Protein AF-A0A7Y2NRM5-F1 (afdb_monomer_lite)

Sequence (73 aa):
MKVEIGTKFKIGYKAKKHNDEFIWREGMWTEGCGLWTAKNGKTILTYWDIVQNGFRNATEDFVFMTTSKKEIN

Foldseek 3Di:
DDDDFQFKKKKWAQDVVVVRDIDIFIFTAHPPWDWDADPVRKIWTWTQGPVVRDIDIHIHDMDIGTPDPPPPD

Radius of gyration: 12.93 Å; chains: 1; bounding box: 42×30×29 Å

Structure (mmCIF, N/CA/C/O backbone):
data_AF-A0A7Y2NRM5-F1
#
_entry.id   AF-A0A7Y2NRM5-F1
#
loop_
_atom_site.group_PDB
_atom_site.id
_atom_site.type_symbol
_atom_site.label_atom_id
_atom_site.label_alt_id
_atom_site.label_comp_id
_atom_site.label_asym_id
_atom_site.label_entity_id
_atom_site.label_seq_id
_atom_site.pdbx_PDB_ins_code
_atom_site.Cartn_x
_atom_site.Cartn_y
_atom_site.Cartn_z
_atom_site.occupancy
_atom_site.B_iso_or_equiv
_atom_site.auth_seq_id
_atom_site.auth_comp_id
_atom_site.auth_asym_id
_atom_site.auth_atom_id
_atom_site.pdbx_PDB_model_num
ATOM 1 N N . MET A 1 1 ? 1.901 10.633 6.477 1.00 69.50 1 MET A N 1
ATOM 2 C CA . MET A 1 1 ? 0.508 10.717 5.983 1.00 69.50 1 MET A CA 1
ATOM 3 C C . MET A 1 1 ? -0.410 10.418 7.156 1.00 69.50 1 MET A C 1
ATOM 5 O O . MET A 1 1 ? -0.117 9.470 7.873 1.00 69.50 1 MET A O 1
ATOM 9 N N . LYS A 1 2 ? -1.449 11.223 7.397 1.00 76.62 2 LYS A N 1
ATOM 10 C CA . LYS A 1 2 ? -2.449 10.950 8.437 1.00 76.62 2 LYS A CA 1
ATOM 11 C C . LYS A 1 2 ? -3.775 10.683 7.732 1.00 76.62 2 LYS A C 1
ATOM 13 O O . LYS A 1 2 ? -4.301 11.586 7.092 1.00 76.62 2 LYS A O 1
ATOM 18 N N . VAL A 1 3 ? -4.239 9.440 7.787 1.00 86.69 3 VAL A N 1
ATOM 19 C CA . VAL A 1 3 ? -5.502 8.984 7.192 1.00 86.69 3 VAL A CA 1
ATOM 20 C C . VAL A 1 3 ? -6.322 8.363 8.311 1.00 86.69 3 VAL A C 1
ATOM 22 O O . VAL A 1 3 ? -5.780 7.632 9.140 1.00 86.69 3 VAL A O 1
ATOM 25 N N . GLU A 1 4 ? -7.606 8.686 8.367 1.00 91.81 4 GLU A N 1
ATOM 26 C CA . GLU A 1 4 ? -8.503 8.153 9.388 1.00 91.81 4 GLU A CA 1
ATOM 27 C C . GLU A 1 4 ? -8.865 6.699 9.074 1.00 91.81 4 GLU A C 1
ATOM 29 O O . GLU A 1 4 ? -9.068 6.331 7.912 1.00 91.81 4 GLU A O 1
ATOM 34 N N . ILE A 1 5 ? -8.954 5.860 10.107 1.00 93.81 5 ILE A N 1
ATOM 35 C CA . ILE A 1 5 ? -9.431 4.480 9.961 1.00 93.81 5 ILE A CA 1
ATOM 36 C C . ILE A 1 5 ? -10.849 4.502 9.375 1.00 93.81 5 ILE A C 1
ATOM 38 O O . ILE A 1 5 ? -11.675 5.329 9.745 1.00 93.81 5 ILE A O 1
ATOM 42 N N . GLY A 1 6 ? -11.119 3.603 8.430 1.00 92.56 6 GLY A N 1
ATOM 43 C CA . GLY A 1 6 ? -12.374 3.543 7.681 1.00 92.56 6 GLY A CA 1
ATOM 44 C C . GLY A 1 6 ? -12.395 4.411 6.419 1.00 92.56 6 GLY A C 1
ATOM 45 O O . GLY A 1 6 ? -13.306 4.269 5.603 1.00 92.56 6 GLY A O 1
ATOM 46 N N . THR A 1 7 ? -11.384 5.260 6.193 1.00 93.50 7 THR A N 1
ATOM 47 C CA . THR A 1 7 ? -11.304 6.070 4.968 1.00 93.50 7 THR A CA 1
ATOM 48 C C . THR A 1 7 ? -11.152 5.175 3.744 1.00 93.50 7 THR A C 1
ATOM 50 O O . THR A 1 7 ? -10.181 4.423 3.634 1.00 93.50 7 THR A O 1
ATOM 53 N N . LYS A 1 8 ? -12.079 5.297 2.789 1.00 94.81 8 LYS A N 1
ATOM 54 C CA . LYS A 1 8 ? -11.975 4.659 1.471 1.00 94.81 8 LYS A CA 1
ATOM 55 C C . LYS A 1 8 ? -11.186 5.531 0.501 1.00 94.81 8 LYS A C 1
ATOM 57 O O . LYS A 1 8 ? -11.378 6.749 0.428 1.00 94.81 8 LYS A O 1
ATOM 62 N N . PHE A 1 9 ? -10.342 4.900 -0.298 1.00 93.75 9 PHE A N 1
ATOM 63 C CA . PHE A 1 9 ? -9.505 5.570 -1.285 1.00 93.75 9 PHE A CA 1
ATOM 64 C C . PHE A 1 9 ? -9.333 4.721 -2.540 1.00 93.75 9 PHE A C 1
ATOM 66 O O . PHE A 1 9 ? -9.561 3.509 -2.544 1.00 93.75 9 PHE A O 1
ATOM 73 N N . LYS A 1 10 ? -8.873 5.372 -3.605 1.00 94.50 10 LYS A N 1
ATOM 74 C CA . LYS A 1 10 ? -8.308 4.705 -4.774 1.00 94.50 10 LYS A CA 1
ATOM 75 C C . LYS A 1 10 ? -6.796 4.805 -4.718 1.00 94.50 10 LYS A C 1
ATOM 77 O O . LYS A 1 10 ? -6.243 5.866 -4.431 1.00 94.50 10 LYS A O 1
ATOM 82 N N . ILE A 1 11 ? -6.136 3.695 -5.000 1.00 94.00 11 ILE A N 1
ATOM 83 C CA . ILE A 1 11 ? -4.689 3.633 -5.126 1.00 94.00 11 ILE A CA 1
ATOM 84 C C . ILE A 1 11 ? -4.348 3.067 -6.491 1.00 94.00 11 ILE A C 1
ATOM 86 O O . ILE A 1 11 ? -4.963 2.100 -6.938 1.00 94.00 11 ILE A O 1
ATOM 90 N N . GLY A 1 12 ? -3.378 3.671 -7.158 1.00 93.50 12 GLY A N 1
ATOM 91 C CA . GLY A 1 12 ? -2.799 3.085 -8.349 1.00 93.50 12 GLY A CA 1
ATOM 92 C C . GLY A 1 12 ? -1.288 3.042 -8.263 1.00 93.50 12 GLY A C 1
ATOM 93 O O . GLY A 1 12 ? -0.682 3.888 -7.613 1.00 93.50 12 GLY A O 1
ATOM 94 N N . TYR A 1 13 ? -0.687 2.020 -8.853 1.00 90.31 13 TYR A N 1
ATOM 95 C CA . TYR A 1 13 ? 0.755 1.800 -8.804 1.00 90.31 13 TYR A CA 1
ATOM 96 C C . TYR A 1 13 ? 1.206 0.955 -9.990 1.00 90.31 13 TYR A C 1
ATOM 98 O O . TYR A 1 13 ? 0.429 0.173 -10.546 1.00 90.31 13 TYR A O 1
ATOM 106 N N . LYS A 1 14 ? 2.480 1.093 -10.367 1.00 86.31 14 LYS A N 1
ATOM 107 C CA . LYS A 1 14 ? 3.094 0.224 -11.375 1.00 86.31 14 LYS A CA 1
ATOM 108 C C . LYS A 1 14 ? 3.399 -1.135 -10.770 1.00 86.31 14 LYS A C 1
ATOM 110 O O . LYS A 1 14 ? 4.009 -1.236 -9.705 1.00 86.31 14 LYS A O 1
ATOM 115 N N . ALA A 1 15 ? 3.001 -2.195 -11.459 1.00 77.00 15 ALA A N 1
ATOM 116 C CA . ALA A 1 15 ? 3.287 -3.549 -11.025 1.00 77.00 15 ALA A CA 1
ATOM 117 C C . ALA A 1 15 ? 4.200 -4.245 -12.033 1.00 77.00 15 ALA A C 1
ATOM 119 O O . ALA A 1 15 ? 3.796 -4.531 -13.155 1.00 77.00 15 ALA A O 1
ATOM 120 N N . LYS A 1 16 ? 5.404 -4.630 -11.593 1.00 76.56 16 LYS A N 1
ATOM 121 C CA . LYS A 1 16 ? 6.355 -5.386 -12.431 1.00 76.56 16 LYS A CA 1
ATOM 122 C C . LYS A 1 16 ? 5.769 -6.687 -12.984 1.00 76.56 16 LYS A C 1
ATOM 124 O O . LYS A 1 16 ? 6.101 -7.107 -14.081 1.00 76.56 16 LYS A O 1
ATOM 129 N N . LYS A 1 17 ? 4.864 -7.318 -12.224 1.00 73.31 17 LYS A N 1
ATOM 130 C CA . LYS A 1 17 ? 4.135 -8.529 -12.644 1.00 73.31 17 LYS A CA 1
ATOM 131 C C . LYS A 1 17 ? 3.127 -8.283 -13.777 1.00 73.31 17 LYS A C 1
ATOM 133 O O . LYS A 1 17 ? 2.627 -9.245 -14.343 1.00 73.31 17 LYS A O 1
ATOM 138 N N . HIS A 1 18 ? 2.824 -7.025 -14.075 1.00 74.94 18 HIS A N 1
ATOM 139 C CA . HIS A 1 18 ? 1.904 -6.585 -15.118 1.00 74.94 18 HIS A CA 1
ATOM 140 C C . HIS A 1 18 ? 2.635 -5.704 -16.145 1.00 74.94 18 HIS A C 1
ATOM 142 O O . HIS A 1 18 ? 2.080 -4.718 -16.602 1.00 74.94 18 HIS A O 1
ATOM 148 N N . ASN A 1 19 ? 3.897 -6.017 -16.475 1.00 77.62 19 ASN A N 1
ATOM 149 C CA . ASN A 1 19 ? 4.697 -5.284 -17.472 1.00 77.62 19 ASN A CA 1
ATOM 150 C C . ASN A 1 19 ? 4.780 -3.764 -17.227 1.00 77.62 19 ASN A C 1
ATOM 152 O O . ASN A 1 19 ? 4.725 -2.975 -18.164 1.00 77.62 19 ASN A O 1
ATOM 156 N N . ASP A 1 20 ? 4.886 -3.355 -15.959 1.00 75.25 20 ASP A N 1
ATOM 157 C CA . ASP A 1 20 ? 4.924 -1.949 -15.529 1.00 75.25 20 ASP A CA 1
ATOM 158 C C . ASP A 1 20 ? 3.666 -1.129 -15.877 1.00 75.25 20 ASP A C 1
ATOM 160 O O . ASP A 1 20 ? 3.663 0.101 -15.753 1.00 75.25 20 ASP A O 1
ATOM 164 N N . GLU A 1 21 ? 2.564 -1.799 -16.226 1.00 81.69 21 GLU A N 1
ATOM 165 C CA . GLU A 1 21 ? 1.262 -1.162 -16.367 1.00 81.69 21 GLU A CA 1
ATOM 166 C C . GLU A 1 21 ? 0.776 -0.614 -15.023 1.00 81.69 21 GLU A C 1
ATOM 168 O O . GLU A 1 21 ? 0.999 -1.182 -13.943 1.00 81.69 21 GLU A O 1
ATOM 173 N N . PHE A 1 22 ? 0.089 0.523 -15.104 1.00 85.06 22 PHE A N 1
ATOM 174 C CA . PHE A 1 22 ? -0.497 1.167 -13.945 1.00 85.06 22 PHE A CA 1
ATOM 175 C C . PHE A 1 22 ? -1.811 0.474 -13.595 1.00 85.06 22 PHE A C 1
ATOM 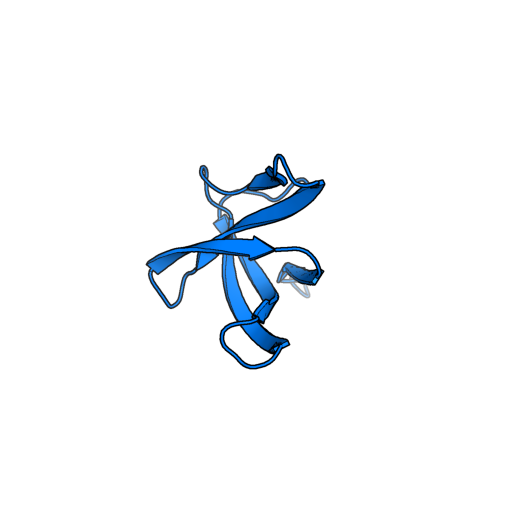177 O O . PHE A 1 22 ? -2.795 0.573 -14.329 1.00 85.06 22 PHE A O 1
ATOM 184 N N . ILE A 1 23 ? -1.836 -0.226 -12.464 1.00 89.12 23 ILE A N 1
ATOM 185 C CA . ILE A 1 23 ? -3.050 -0.880 -11.981 1.00 89.12 23 ILE A CA 1
ATOM 186 C C . ILE A 1 23 ? -3.732 -0.007 -10.942 1.00 89.12 23 ILE A C 1
ATOM 188 O O . ILE A 1 23 ? -3.073 0.568 -10.083 1.00 89.12 23 ILE A O 1
ATOM 192 N N . TRP A 1 24 ? -5.059 0.052 -11.006 1.00 91.94 24 TRP A N 1
ATOM 193 C CA . TRP A 1 24 ? -5.891 0.754 -10.035 1.00 91.94 24 TRP A CA 1
ATOM 194 C C . TRP A 1 24 ? -6.607 -0.236 -9.119 1.00 91.94 24 TRP A C 1
ATOM 196 O O . TRP A 1 24 ? -7.048 -1.313 -9.543 1.00 91.94 24 TRP A O 1
ATOM 206 N N . ARG A 1 25 ? -6.713 0.130 -7.845 1.00 93.12 25 ARG A N 1
ATOM 207 C CA . ARG A 1 25 ? -7.370 -0.636 -6.789 1.00 93.12 25 ARG A CA 1
ATOM 208 C C . ARG A 1 25 ? -8.172 0.288 -5.888 1.00 93.12 25 ARG A C 1
ATOM 210 O O . ARG A 1 25 ? -7.860 1.470 -5.738 1.00 93.12 25 ARG A O 1
ATOM 217 N N . GLU A 1 26 ? -9.192 -0.288 -5.275 1.00 95.12 26 GLU A N 1
ATOM 218 C CA . GLU A 1 26 ? -9.942 0.354 -4.206 1.00 95.12 26 GLU A CA 1
ATOM 219 C C . GLU A 1 26 ? -9.427 -0.183 -2.874 1.00 95.12 26 GLU A C 1
ATOM 221 O O . GLU A 1 26 ? -9.224 -1.389 -2.707 1.00 95.12 26 GLU A O 1
ATOM 226 N N . GLY A 1 27 ? -9.168 0.723 -1.941 1.00 95.31 27 GLY A N 1
ATOM 227 C CA . GLY A 1 27 ? -8.632 0.383 -0.637 1.00 95.31 27 GLY A CA 1
ATOM 228 C C . GLY A 1 27 ? -9.361 1.095 0.488 1.00 95.31 27 GLY A C 1
ATOM 229 O O . GLY A 1 27 ? -10.086 2.072 0.283 1.00 95.31 27 GLY A O 1
ATOM 230 N N . MET A 1 28 ? -9.165 0.575 1.693 1.00 95.38 28 MET A N 1
ATOM 231 C CA . MET A 1 28 ? -9.650 1.173 2.926 1.00 95.38 28 MET A CA 1
ATOM 232 C C . MET A 1 28 ? -8.509 1.266 3.931 1.00 95.38 28 MET A C 1
ATOM 234 O O . MET A 1 28 ? -7.686 0.358 4.040 1.00 95.38 28 MET A O 1
ATOM 238 N N . TRP A 1 29 ? -8.446 2.378 4.658 1.00 95.69 29 TRP A N 1
ATOM 239 C CA . TRP A 1 29 ? -7.444 2.562 5.695 1.00 95.69 29 TRP A CA 1
ATOM 240 C C . TRP A 1 29 ? -7.894 1.833 6.960 1.00 95.69 29 TRP A C 1
ATOM 242 O O . TRP A 1 29 ? -9.000 2.056 7.448 1.00 95.69 29 TRP A O 1
ATOM 252 N N . THR A 1 30 ? -7.058 0.945 7.480 1.00 95.94 30 THR A N 1
ATOM 253 C CA . THR A 1 30 ? -7.334 0.103 8.656 1.00 95.94 30 THR A CA 1
ATOM 254 C C . THR A 1 30 ? -6.152 0.146 9.623 1.00 95.94 30 THR A C 1
ATOM 256 O O . THR A 1 30 ? -5.096 0.676 9.283 1.00 95.94 30 THR A O 1
ATOM 259 N N . GLU A 1 31 ? -6.300 -0.427 10.820 1.00 93.94 31 GLU A N 1
ATOM 260 C CA . GLU A 1 31 ? -5.273 -0.405 11.879 1.00 93.94 31 GLU A CA 1
ATOM 261 C C . GLU A 1 31 ? -3.922 -1.035 11.480 1.00 93.94 31 GLU A C 1
ATOM 263 O O . GLU A 1 31 ? -2.903 -0.727 12.088 1.00 93.94 31 GLU A O 1
ATOM 268 N N . GLY A 1 32 ? -3.880 -1.863 10.429 1.00 93.69 32 GLY A N 1
ATOM 269 C CA . GLY A 1 32 ? -2.640 -2.436 9.881 1.00 93.69 32 GLY A CA 1
ATOM 270 C C . GLY A 1 32 ? -2.025 -1.658 8.710 1.00 93.69 32 GLY A C 1
ATOM 271 O O . GLY A 1 32 ? -1.022 -2.091 8.144 1.00 93.69 32 GLY A O 1
ATOM 272 N N . CYS A 1 33 ? -2.636 -0.548 8.292 1.00 96.06 33 CYS A N 1
ATOM 273 C CA . CYS A 1 33 ? -2.154 0.245 7.164 1.00 96.06 33 CYS A CA 1
ATOM 274 C C . CYS A 1 33 ? -1.011 1.177 7.581 1.00 96.06 33 CYS A C 1
ATOM 276 O O . CYS A 1 33 ? -0.979 1.700 8.695 1.00 96.06 33 CYS A O 1
ATOM 278 N N . GLY A 1 34 ? -0.077 1.433 6.667 1.00 94.88 34 GLY A N 1
ATOM 279 C CA . GLY A 1 34 ? 1.079 2.262 6.984 1.00 94.88 34 GLY A CA 1
ATOM 280 C C . GLY A 1 34 ? 1.959 2.577 5.786 1.00 94.88 34 GLY A C 1
ATOM 281 O O . GLY A 1 34 ? 1.982 1.849 4.797 1.00 94.88 34 GLY A O 1
ATOM 282 N N . LEU A 1 35 ? 2.703 3.675 5.905 1.00 94.06 35 LEU A N 1
ATOM 283 C CA . LEU A 1 35 ? 3.741 4.069 4.961 1.00 94.06 35 LEU A CA 1
ATOM 284 C C . LEU A 1 35 ? 5.099 3.906 5.637 1.00 94.06 35 LEU A C 1
ATOM 286 O O . LEU A 1 35 ? 5.335 4.495 6.691 1.00 94.06 35 LEU A O 1
ATOM 290 N N . TRP A 1 36 ? 5.983 3.125 5.033 1.00 93.81 36 TRP A N 1
ATOM 291 C CA . TRP A 1 36 ? 7.294 2.822 5.595 1.00 93.81 36 TRP A CA 1
ATOM 292 C C . TRP A 1 36 ? 8.343 2.654 4.498 1.00 93.81 36 TRP A C 1
ATOM 294 O O . TRP A 1 36 ? 8.022 2.530 3.316 1.00 93.81 36 TRP A O 1
ATOM 304 N N . THR A 1 37 ? 9.613 2.664 4.892 1.00 95.25 37 THR A N 1
ATOM 305 C CA . THR A 1 37 ? 10.745 2.504 3.975 1.00 95.25 37 THR A CA 1
ATOM 306 C C . THR A 1 37 ? 11.416 1.166 4.239 1.00 95.25 37 THR A C 1
ATOM 308 O O . THR A 1 37 ? 11.805 0.863 5.367 1.00 95.25 37 THR A O 1
ATOM 311 N N . ALA A 1 38 ? 11.539 0.342 3.204 1.00 92.69 38 ALA A N 1
ATOM 312 C CA . ALA A 1 38 ? 12.228 -0.935 3.287 1.00 92.69 38 ALA A CA 1
ATOM 313 C C . ALA A 1 38 ? 13.747 -0.754 3.407 1.00 92.69 38 ALA A C 1
ATOM 315 O O . ALA A 1 38 ? 14.302 0.293 3.079 1.00 92.69 38 ALA A O 1
ATOM 316 N N . LYS A 1 39 ? 14.451 -1.816 3.822 1.00 93.94 39 LYS A N 1
ATOM 317 C CA . LYS A 1 39 ? 15.919 -1.803 3.980 1.00 93.94 39 LYS A CA 1
ATOM 318 C C . LYS A 1 39 ? 16.677 -1.411 2.703 1.00 93.94 39 LYS A C 1
ATOM 320 O O . LYS A 1 39 ? 17.783 -0.901 2.790 1.00 93.94 39 LYS A O 1
ATOM 325 N N . ASN A 1 40 ? 16.088 -1.643 1.531 1.00 92.44 40 ASN A N 1
ATOM 326 C CA . ASN A 1 40 ? 16.647 -1.268 0.228 1.00 92.44 40 ASN A CA 1
ATOM 327 C C . ASN A 1 40 ? 16.285 0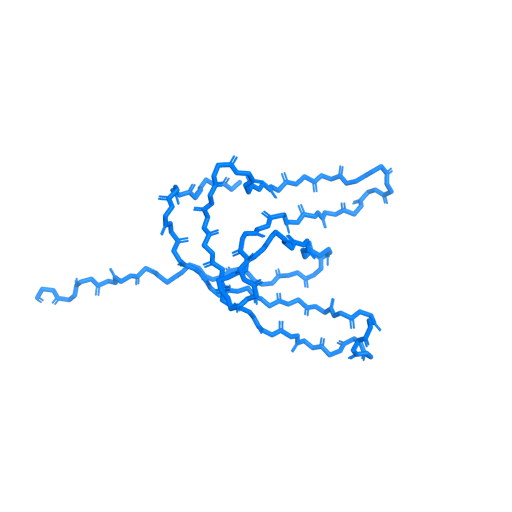.167 -0.207 1.00 92.44 40 ASN A C 1
ATOM 329 O O . ASN A 1 40 ? 16.441 0.497 -1.378 1.00 92.44 40 ASN A O 1
ATOM 333 N N . GLY A 1 41 ? 15.753 0.991 0.699 1.00 91.88 41 GLY A N 1
ATOM 334 C CA . GLY A 1 41 ? 15.386 2.383 0.439 1.00 91.88 41 GLY A CA 1
ATOM 335 C C . GLY A 1 41 ? 14.042 2.578 -0.266 1.00 91.88 41 GL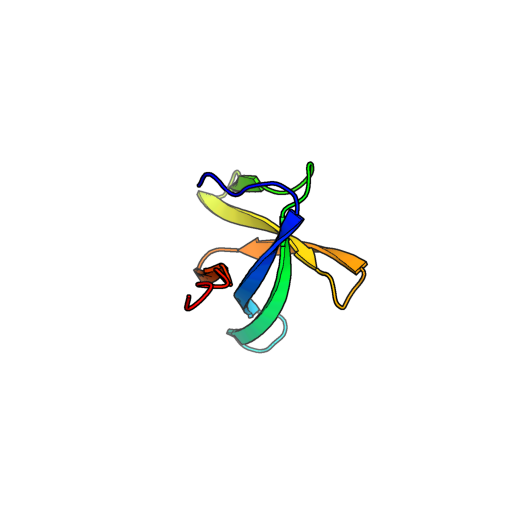Y A C 1
ATOM 336 O O . GLY A 1 41 ? 13.612 3.716 -0.424 1.00 91.88 41 GLY A O 1
ATOM 337 N N . LYS A 1 42 ? 13.342 1.507 -0.665 1.00 91.25 42 LYS A N 1
ATOM 338 C CA . LYS A 1 42 ? 12.045 1.627 -1.344 1.00 91.25 42 LYS A CA 1
ATOM 339 C C . LYS A 1 42 ? 10.947 2.029 -0.368 1.00 91.25 42 LYS A C 1
ATOM 341 O O . LYS A 1 42 ? 10.779 1.395 0.674 1.00 91.25 42 LYS A O 1
ATOM 346 N N . THR A 1 43 ? 10.152 3.023 -0.743 1.00 93.12 43 THR A N 1
ATOM 347 C CA . THR A 1 43 ? 8.923 3.375 -0.029 1.00 93.12 43 THR A CA 1
ATOM 348 C C . THR A 1 43 ? 7.828 2.351 -0.319 1.00 93.12 43 THR A C 1
ATOM 350 O O . THR A 1 43 ? 7.608 1.974 -1.472 1.00 93.12 43 THR A O 1
ATOM 353 N N . ILE A 1 44 ? 7.146 1.902 0.733 1.00 94.19 44 ILE A N 1
ATOM 354 C CA . ILE A 1 44 ? 6.081 0.904 0.684 1.00 94.19 44 ILE A CA 1
ATOM 355 C C . ILE A 1 44 ? 4.856 1.433 1.424 1.00 94.19 44 ILE A C 1
ATOM 357 O O . ILE A 1 44 ? 4.939 1.833 2.586 1.00 94.19 44 ILE A O 1
ATOM 361 N N . LEU A 1 45 ? 3.714 1.401 0.745 1.00 95.06 45 LEU A N 1
ATOM 362 C CA . LEU A 1 45 ? 2.402 1.665 1.314 1.00 95.06 45 LEU A CA 1
ATOM 363 C C . LEU A 1 45 ? 1.658 0.342 1.497 1.00 95.06 45 LEU A C 1
ATOM 365 O O . LEU A 1 45 ? 1.262 -0.293 0.518 1.00 95.06 45 LEU A O 1
ATOM 369 N N . THR A 1 46 ? 1.463 -0.059 2.748 1.00 96.00 46 THR A N 1
ATOM 370 C CA . THR A 1 46 ? 0.621 -1.198 3.116 1.00 96.00 46 THR A CA 1
ATOM 371 C C . THR A 1 46 ? -0.817 -0.725 3.293 1.00 96.00 46 THR A C 1
ATOM 373 O O . THR A 1 46 ? -1.069 0.219 4.044 1.00 96.00 46 THR A O 1
ATOM 376 N N . TYR A 1 47 ? -1.755 -1.378 2.609 1.00 95.50 47 TYR A N 1
ATOM 377 C CA . TYR A 1 47 ? -3.174 -1.040 2.648 1.00 95.50 47 TYR A CA 1
ATOM 378 C C . TYR A 1 47 ? -4.094 -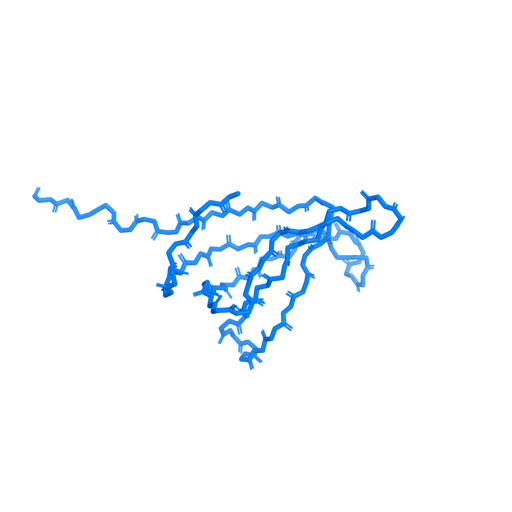2.265 2.601 1.00 95.50 47 TYR A C 1
ATOM 380 O O . TYR A 1 47 ? -3.689 -3.325 2.125 1.00 95.50 47 TYR A O 1
ATOM 388 N N . TRP A 1 48 ? -5.343 -2.119 3.054 1.00 97.12 48 TRP A N 1
ATOM 389 C CA . TRP A 1 48 ? -6.384 -3.132 2.866 1.00 97.12 48 TRP A CA 1
ATOM 390 C C . TRP A 1 48 ? -7.062 -2.971 1.502 1.00 97.12 48 TRP A C 1
ATOM 392 O O . TRP A 1 48 ? -7.672 -1.937 1.231 1.00 97.12 48 TRP A O 1
ATOM 402 N N . ASP A 1 49 ? -6.958 -3.982 0.644 1.00 96.19 49 ASP A N 1
ATOM 403 C CA . ASP A 1 49 ? -7.661 -4.066 -0.637 1.00 96.19 49 ASP A CA 1
ATOM 404 C C . ASP A 1 49 ? -9.072 -4.602 -0.394 1.00 96.19 49 ASP A C 1
ATOM 406 O O . ASP A 1 49 ? -9.245 -5.736 0.058 1.00 96.19 49 ASP A O 1
ATOM 410 N N . ILE A 1 50 ? -10.083 -3.779 -0.679 1.00 95.25 50 ILE A N 1
ATOM 411 C CA . ILE A 1 50 ? -11.481 -4.138 -0.412 1.00 95.25 50 ILE A CA 1
ATOM 412 C C . ILE A 1 50 ? -12.032 -5.147 -1.420 1.00 95.25 50 ILE A C 1
ATOM 414 O O . ILE A 1 50 ? -12.952 -5.886 -1.090 1.00 95.25 50 ILE A O 1
ATOM 418 N N . VAL A 1 51 ? -11.477 -5.191 -2.635 1.00 91.69 51 VAL A N 1
ATOM 419 C CA . VAL A 1 51 ? -11.936 -6.093 -3.701 1.00 91.69 51 VAL A CA 1
ATOM 420 C C . VAL A 1 51 ? -11.418 -7.499 -3.440 1.00 91.69 51 VAL A C 1
ATOM 422 O O . VAL A 1 51 ? -12.133 -8.477 -3.621 1.00 91.69 51 VAL A O 1
ATOM 425 N N . GLN A 1 52 ? -10.165 -7.594 -2.999 1.00 93.00 52 GLN A N 1
ATOM 426 C CA . GLN A 1 52 ? -9.491 -8.863 -2.729 1.00 93.00 52 GLN A CA 1
ATOM 427 C C . GLN A 1 52 ? -9.533 -9.264 -1.248 1.00 93.00 52 GLN A C 1
ATOM 429 O O . GLN A 1 52 ? -8.977 -10.299 -0.889 1.00 93.00 52 GLN A O 1
ATOM 434 N N . ASN A 1 53 ? -10.172 -8.448 -0.404 1.00 94.88 53 ASN A N 1
ATOM 435 C CA . ASN A 1 53 ? -10.363 -8.657 1.029 1.00 94.88 53 ASN A CA 1
ATOM 436 C C . ASN A 1 53 ? -9.068 -9.055 1.767 1.00 94.88 53 ASN A C 1
ATOM 438 O O . ASN A 1 53 ? -9.012 -10.079 2.448 1.00 94.88 53 ASN A O 1
ATOM 442 N N . GLY A 1 54 ? -8.002 -8.267 1.589 1.00 96.69 54 GLY A N 1
ATOM 443 C CA . GLY A 1 54 ? -6.683 -8.597 2.134 1.00 96.69 54 GLY A CA 1
ATOM 444 C C . GLY A 1 54 ? -5.674 -7.452 2.096 1.00 96.69 54 GLY A C 1
ATOM 445 O O . GLY A 1 54 ? -5.830 -6.489 1.345 1.00 96.69 54 GLY A O 1
ATOM 446 N N . PHE A 1 55 ? -4.597 -7.569 2.879 1.00 96.62 55 PHE A N 1
ATOM 447 C 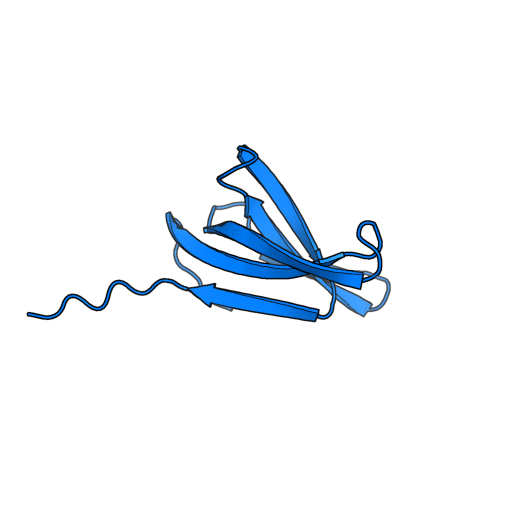CA . PHE A 1 55 ? -3.504 -6.594 2.860 1.00 96.62 55 PHE A CA 1
ATOM 448 C C . PHE A 1 55 ? -2.665 -6.689 1.580 1.00 96.62 55 PHE A C 1
ATOM 450 O O . PHE A 1 55 ? -2.327 -7.772 1.093 1.00 96.62 55 PHE A O 1
ATOM 457 N N . ARG A 1 56 ? -2.289 -5.527 1.049 1.00 94.94 56 ARG A N 1
ATOM 458 C CA . ARG A 1 56 ? -1.451 -5.349 -0.138 1.00 94.94 56 ARG A CA 1
ATOM 459 C C . ARG A 1 56 ? -0.374 -4.310 0.140 1.00 94.94 56 ARG A C 1
ATOM 461 O O . ARG A 1 56 ? -0.539 -3.446 0.994 1.00 94.94 56 ARG A O 1
ATOM 468 N N . ASN A 1 57 ? 0.700 -4.383 -0.641 1.00 93.94 57 ASN A N 1
ATOM 469 C CA . ASN A 1 57 ? 1.790 -3.417 -0.627 1.00 93.94 57 ASN A CA 1
ATOM 470 C C . ASN A 1 57 ? 1.906 -2.770 -2.009 1.00 93.94 57 ASN A C 1
ATOM 472 O O . ASN A 1 57 ? 2.104 -3.479 -2.997 1.00 93.94 57 ASN A O 1
ATOM 476 N N . ALA A 1 58 ? 1.817 -1.444 -2.068 1.00 92.69 58 ALA A N 1
ATOM 477 C CA . ALA A 1 58 ? 2.225 -0.656 -3.225 1.00 92.69 58 ALA A CA 1
ATOM 478 C C . ALA A 1 58 ? 3.641 -0.119 -2.986 1.00 92.69 58 ALA A C 1
ATOM 480 O O . ALA A 1 58 ? 3.947 0.354 -1.892 1.00 92.69 58 ALA A O 1
ATOM 481 N N . THR A 1 59 ? 4.518 -0.220 -3.983 1.00 91.25 59 THR A N 1
ATOM 482 C CA . THR A 1 59 ? 5.944 0.115 -3.848 1.00 91.25 59 THR A CA 1
ATOM 483 C C . THR A 1 59 ? 6.348 1.212 -4.823 1.00 91.25 59 THR A C 1
ATOM 485 O O . THR A 1 59 ? 5.938 1.157 -5.979 1.00 91.25 59 THR A O 1
ATOM 488 N N . GLU A 1 60 ? 7.225 2.115 -4.383 1.00 83.94 60 GLU A N 1
ATOM 489 C CA . GLU A 1 60 ? 7.844 3.179 -5.195 1.00 83.94 60 GLU A CA 1
ATOM 490 C C . GLU A 1 60 ? 6.829 4.208 -5.717 1.00 83.94 60 GLU A C 1
ATOM 492 O O . GLU A 1 60 ? 6.462 5.121 -4.980 1.00 83.94 60 GLU A O 1
ATOM 497 N N . ASP A 1 61 ? 6.359 4.048 -6.954 1.00 85.88 61 ASP A N 1
ATOM 498 C CA . ASP A 1 61 ? 5.531 5.031 -7.651 1.00 85.88 61 ASP A CA 1
ATOM 499 C C . ASP A 1 61 ? 4.048 4.672 -7.523 1.00 85.88 61 ASP A C 1
ATOM 501 O O . ASP A 1 61 ? 3.475 3.975 -8.371 1.00 85.88 61 ASP A O 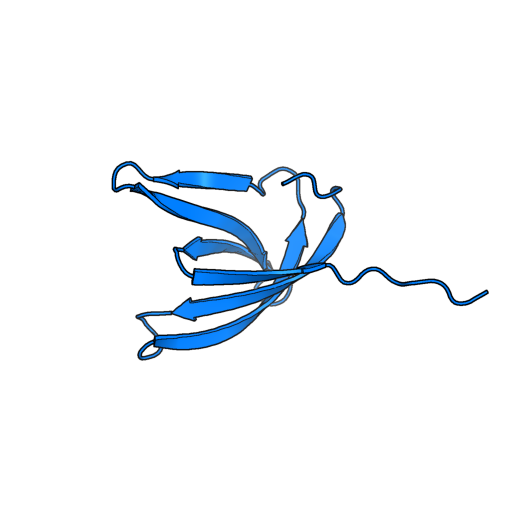1
ATOM 505 N N . PHE A 1 62 ? 3.417 5.146 -6.448 1.00 90.75 62 PHE A N 1
ATOM 506 C CA . PHE A 1 62 ? 1.976 5.019 -6.257 1.00 90.75 62 PHE A CA 1
ATOM 507 C C . PHE A 1 62 ? 1.277 6.379 -6.191 1.00 90.75 62 PHE A C 1
ATOM 509 O O . PHE A 1 62 ? 1.777 7.349 -5.624 1.00 90.75 62 PHE A O 1
ATOM 516 N N . VAL A 1 63 ? 0.070 6.428 -6.747 1.00 91.56 63 VAL A N 1
ATOM 517 C CA . VAL A 1 63 ? -0.871 7.540 -6.626 1.00 91.56 63 VAL A CA 1
ATOM 518 C C . VAL A 1 63 ? -1.941 7.131 -5.627 1.00 91.56 63 VAL A C 1
ATOM 520 O O . VAL A 1 63 ? -2.599 6.107 -5.800 1.00 91.56 63 VAL A O 1
ATOM 523 N N . PHE A 1 64 ? -2.119 7.936 -4.584 1.00 91.75 64 PHE A N 1
ATOM 524 C CA . PHE A 1 64 ? -3.111 7.720 -3.536 1.00 91.75 64 PHE A CA 1
ATOM 525 C C . PHE A 1 64 ? -4.131 8.858 -3.558 1.00 91.75 64 PHE A C 1
ATOM 527 O O . PHE A 1 64 ? -3.771 10.020 -3.380 1.00 91.75 64 PHE A O 1
ATOM 534 N N . MET A 1 65 ? -5.402 8.527 -3.782 1.00 90.69 65 MET A N 1
ATOM 535 C CA . MET A 1 65 ? -6.500 9.489 -3.860 1.00 90.69 65 MET A CA 1
ATOM 536 C C . MET A 1 65 ? -7.585 9.115 -2.860 1.00 90.69 65 MET A C 1
ATOM 538 O O . MET A 1 65 ? -8.329 8.150 -3.055 1.00 90.69 65 MET A O 1
ATOM 542 N N . THR A 1 66 ? -7.697 9.895 -1.789 1.00 85.75 66 THR A N 1
ATOM 543 C CA . THR A 1 66 ? -8.822 9.783 -0.861 1.00 85.75 66 THR A CA 1
ATOM 544 C C . THR A 1 66 ? -10.094 10.244 -1.546 1.00 85.75 66 THR A C 1
ATOM 546 O O . THR A 1 66 ? -10.152 11.332 -2.118 1.00 85.75 66 THR A O 1
ATOM 549 N N . THR A 1 67 ? -11.143 9.442 -1.440 1.00 72.62 67 THR A N 1
ATOM 550 C CA . THR A 1 67 ? -12.482 9.866 -1.842 1.00 72.62 67 THR A CA 1
ATOM 551 C C . THR A 1 67 ? -13.085 10.657 -0.692 1.00 72.62 67 THR A C 1
ATOM 553 O O . THR A 1 67 ? -13.782 10.109 0.156 1.00 72.62 67 THR A O 1
ATOM 556 N N . SER A 1 68 ? -12.797 11.955 -0.631 1.00 63.22 68 SER A N 1
ATOM 557 C CA . SER A 1 68 ? -13.549 12.849 0.243 1.00 63.22 68 SER A CA 1
ATOM 558 C C . SER A 1 68 ? -14.930 13.018 -0.382 1.00 63.22 68 SER A C 1
ATOM 560 O O . SER A 1 68 ? -15.056 13.653 -1.430 1.00 63.22 68 SER A O 1
ATOM 562 N N . LYS A 1 69 ? -15.977 12.440 0.219 1.00 55.84 69 LYS A N 1
ATOM 563 C CA . LYS A 1 69 ? -17.339 12.889 -0.083 1.00 55.84 69 LYS A CA 1
ATOM 564 C C . LYS A 1 69 ? -17.417 14.337 0.387 1.00 55.84 69 LYS A C 1
ATOM 566 O O . LYS A 1 69 ? -17.549 14.599 1.575 1.00 55.84 69 LYS A O 1
ATOM 571 N N . LYS A 1 70 ? -17.262 15.278 -0.539 1.00 49.69 70 LYS A N 1
ATOM 572 C CA . LYS A 1 70 ? -17.662 16.655 -0.292 1.00 49.69 70 LYS A CA 1
ATOM 573 C C . LYS A 1 70 ? -19.187 16.618 -0.296 1.00 49.69 70 LYS A C 1
ATOM 575 O O . LYS A 1 70 ? -19.784 16.498 -1.362 1.00 49.69 70 LYS A O 1
ATOM 580 N N . GLU A 1 71 ? -19.796 16.577 0.886 1.00 51.78 71 GLU A N 1
ATOM 581 C CA . GLU A 1 71 ? -21.224 16.852 1.017 1.00 51.78 71 GLU A CA 1
ATOM 582 C C . GLU A 1 71 ? -21.446 18.256 0.454 1.00 51.78 71 GLU A C 1
ATOM 584 O O . GLU A 1 71 ? -20.915 19.248 0.955 1.00 51.78 71 GLU A O 1
ATOM 589 N N . ILE A 1 72 ? -22.111 18.308 -0.696 1.00 52.38 72 ILE A N 1
ATOM 590 C CA . ILE A 1 72 ? -22.643 19.539 -1.260 1.00 52.38 72 ILE A CA 1
ATOM 591 C C . ILE A 1 72 ? -23.949 19.750 -0.497 1.00 52.38 72 ILE A C 1
ATOM 593 O O . ILE A 1 72 ? -24.911 19.025 -0.745 1.00 52.38 72 ILE A O 1
ATOM 597 N N . ASN A 1 73 ? -23.909 20.642 0.496 1.00 44.12 73 ASN A N 1
ATOM 598 C CA . ASN A 1 73 ? -25.110 21.197 1.125 1.00 44.12 73 ASN A CA 1
ATOM 599 C C . ASN A 1 73 ? -25.929 21.980 0.100 1.00 44.12 73 ASN A C 1
ATOM 601 O O . ASN A 1 73 ? -25.295 22.673 -0.733 1.00 44.12 73 ASN A O 1
#

pLDDT: mean 87.22, std 12.35, range [44.12, 97.12]

Secondary structure (DSSP, 8-state):
----TT-EEEEEEE-GGGTT-EEEEEEE--TT-EEEE-TTS-EEEEEEETTTTEEEEEESSEEEEE-------